Protein AF-A0A0F9B0J4-F1 (afdb_monomer_lite)

Foldseek 3Di:
DVVCVVPVHDPVVVVVVVVVLVVVVVVCVVVVPFPWDADPPPGIDGDDVVVSVVVVVVVVVVVVPPDDD

Radius of gyration: 18.49 Å; chains: 1; bounding box: 53×24×37 Å

Sequence (69 aa):
MKIAKEKGLSMKEVELAVSSQFSLVRKVMKKGDFEQVRLPFFGRFWVKPARKKYMDLRKKARDKGGVTF

Organism: NCBI:txid412755

pLDDT: mean 74.17, std 9.58, range [43.78, 85.75]

InterPro domains:
  IPR000119 Histone-like DNA-binding protein [PF00216] (2-53)
  IPR010992 Integration host factor (IHF)-like DNA-binding domain superfamily [G3DSA:4.10.520.10] (1-65)
  IPR010992 Integration host factor (IHF)-like DNA-binding domain superfamily [SSF47729] (3-52)

Structure (mmCIF, N/CA/C/O backbone):
data_AF-A0A0F9B0J4-F1
#
_entry.id   AF-A0A0F9B0J4-F1
#
loop_
_atom_site.group_PDB
_atom_site.id
_atom_site.type_symbol
_atom_site.label_atom_id
_atom_site.label_alt_id
_atom_site.label_comp_id
_atom_site.label_asym_id
_atom_site.label_entity_id
_atom_site.label_seq_id
_atom_site.pdbx_PDB_ins_code
_atom_site.Cartn_x
_atom_site.Cartn_y
_atom_site.Cartn_z
_atom_site.occupancy
_atom_site.B_iso_or_equiv
_atom_site.auth_seq_id
_atom_site.auth_comp_id
_atom_site.auth_asym_id
_atom_site.auth_atom_id
_atom_site.pdbx_PDB_model_num
ATOM 1 N N .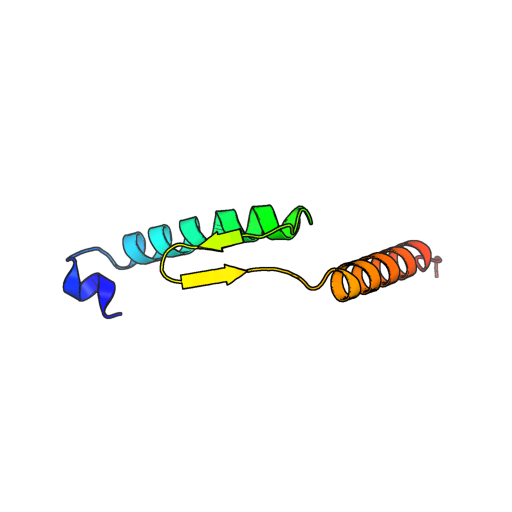 MET A 1 1 ? -8.735 9.468 15.203 1.00 53.84 1 MET A N 1
ATOM 2 C CA . MET A 1 1 ? -9.495 9.437 16.478 1.00 53.84 1 MET A CA 1
ATOM 3 C C . MET A 1 1 ? -10.964 9.867 16.369 1.00 53.84 1 MET A C 1
ATOM 5 O O . MET A 1 1 ? -11.735 9.430 17.210 1.00 53.84 1 MET A O 1
ATOM 9 N N . LYS A 1 2 ? -11.388 10.654 15.363 1.00 66.31 2 LYS A N 1
ATOM 10 C CA . LYS A 1 2 ? -12.803 11.062 15.191 1.00 66.31 2 LYS A CA 1
ATOM 11 C C . LYS A 1 2 ? -13.778 9.893 14.935 1.00 66.31 2 LYS A C 1
ATOM 13 O O . LYS A 1 2 ? -14.788 9.785 15.611 1.00 66.31 2 LYS A O 1
ATOM 18 N N . ILE A 1 3 ? -13.402 8.956 14.059 1.00 64.38 3 ILE A N 1
ATOM 19 C CA . ILE A 1 3 ? -14.264 7.849 13.588 1.00 64.38 3 ILE A CA 1
ATOM 20 C C . ILE A 1 3 ? -14.711 6.891 14.706 1.00 64.38 3 ILE A C 1
ATOM 22 O O . ILE A 1 3 ? -15.861 6.465 14.721 1.00 64.38 3 ILE A O 1
ATOM 26 N N . ALA A 1 4 ? -13.823 6.556 15.649 1.00 61.47 4 ALA A N 1
ATOM 27 C CA . ALA A 1 4 ? -14.157 5.658 16.759 1.00 61.47 4 ALA A CA 1
ATOM 28 C C . ALA A 1 4 ? -15.185 6.291 17.712 1.00 61.47 4 ALA A C 1
ATOM 30 O O . ALA A 1 4 ? -16.151 5.642 18.101 1.00 61.47 4 ALA A O 1
ATOM 31 N N . LYS A 1 5 ? -15.015 7.587 18.019 1.00 65.31 5 LYS A N 1
ATOM 32 C CA . LYS A 1 5 ? -15.955 8.355 18.849 1.00 65.31 5 LYS A CA 1
ATOM 33 C C . LYS A 1 5 ? -17.308 8.561 18.165 1.00 65.31 5 LYS A C 1
ATOM 35 O O . LYS A 1 5 ? -18.326 8.497 18.836 1.00 65.31 5 LYS A O 1
ATOM 40 N N . GLU A 1 6 ? -17.324 8.784 16.852 1.00 70.56 6 GLU A N 1
ATOM 41 C CA . GLU A 1 6 ? -18.556 9.026 16.084 1.00 70.56 6 GLU A CA 1
ATOM 42 C C . GLU A 1 6 ? -19.392 7.756 15.852 1.00 70.56 6 GLU A C 1
ATOM 44 O O . GLU A 1 6 ? -20.602 7.854 15.680 1.00 70.56 6 GLU A O 1
ATOM 49 N N . LYS A 1 7 ? -18.771 6.567 15.845 1.00 74.81 7 LYS A N 1
ATOM 50 C CA . LYS A 1 7 ? -19.461 5.293 15.563 1.00 74.81 7 LYS A CA 1
ATOM 51 C C . LYS A 1 7 ? -19.606 4.350 16.759 1.00 74.81 7 LYS A C 1
ATOM 53 O O . LYS A 1 7 ? -20.153 3.267 16.588 1.00 74.81 7 LYS A O 1
ATOM 58 N N . GLY A 1 8 ? -19.105 4.724 17.939 1.00 76.69 8 GLY A N 1
ATOM 59 C CA . GLY A 1 8 ? -19.131 3.861 19.129 1.00 76.69 8 GLY A CA 1
ATOM 60 C C . GLY A 1 8 ? -18.319 2.567 18.978 1.00 76.69 8 GLY A C 1
ATOM 61 O O . GLY A 1 8 ? -18.542 1.613 19.715 1.00 76.69 8 GLY A O 1
ATOM 62 N N . LEU A 1 9 ? -17.401 2.521 18.009 1.00 77.12 9 LEU A N 1
ATOM 63 C CA . LEU A 1 9 ? -16.583 1.348 17.704 1.00 77.12 9 LEU A CA 1
ATOM 64 C C . LEU A 1 9 ? -15.319 1.343 18.558 1.00 77.12 9 LEU A C 1
ATOM 66 O O . LEU A 1 9 ? -14.746 2.399 18.853 1.00 77.12 9 LEU A O 1
ATOM 70 N N . SER A 1 10 ? -14.833 0.151 18.902 1.00 80.69 10 SER A N 1
ATOM 71 C CA . SER A 1 10 ? -13.556 0.039 19.595 1.00 80.69 10 SER A CA 1
ATOM 72 C C . SER A 1 10 ? -12.413 0.492 18.680 1.00 80.69 10 SER A C 1
ATOM 74 O O . SER A 1 10 ? -12.439 0.326 17.456 1.00 80.69 10 SER A O 1
ATOM 76 N N . MET A 1 11 ? -11.358 1.048 19.276 1.00 77.38 11 MET A N 1
ATOM 77 C CA . MET A 1 11 ? -10.181 1.486 18.517 1.00 77.38 11 MET A CA 1
ATOM 78 C C . MET A 1 11 ? -9.553 0.342 17.706 1.00 77.38 11 MET A C 1
ATOM 80 O O . MET A 1 11 ? -9.096 0.572 16.589 1.00 77.38 11 MET A O 1
ATOM 84 N N . LYS A 1 12 ? -9.603 -0.890 18.233 1.00 82.19 12 LYS A N 1
ATOM 85 C CA . LYS A 1 12 ? -9.094 -2.095 17.565 1.00 82.19 12 LYS A CA 1
ATOM 86 C C . LYS A 1 12 ? -9.855 -2.416 16.279 1.00 82.19 12 LYS A C 1
ATOM 88 O O . LYS A 1 12 ? -9.241 -2.767 15.277 1.00 82.19 12 LYS A O 1
ATOM 93 N N . GLU A 1 13 ? -11.176 -2.272 16.281 1.00 78.50 13 GLU A N 1
ATOM 94 C CA . GLU A 1 13 ? -12.002 -2.542 15.096 1.00 78.50 13 GLU A CA 1
ATOM 95 C C . GLU A 1 13 ? -11.772 -1.507 13.998 1.00 78.50 13 GLU A C 1
ATOM 97 O O . GLU A 1 13 ? -11.699 -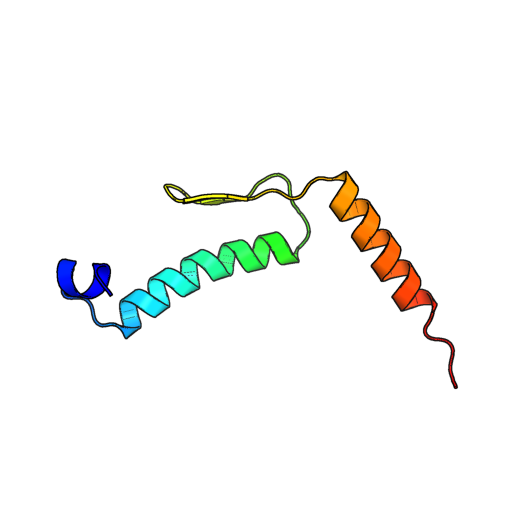1.855 12.819 1.00 78.50 13 GLU A O 1
ATOM 102 N N . VAL A 1 14 ? -11.592 -0.239 14.375 1.00 81.44 14 VAL A N 1
ATOM 103 C CA . VAL A 1 14 ? -11.261 0.825 13.418 1.00 81.44 14 VAL A CA 1
ATOM 104 C C . VAL A 1 14 ? -9.901 0.562 12.772 1.00 81.44 14 VAL A C 1
ATOM 106 O O . VAL A 1 14 ? -9.753 0.698 11.559 1.00 81.44 14 VAL A O 1
ATOM 109 N N . GLU A 1 15 ? -8.914 0.141 13.557 1.00 82.12 15 GLU A N 1
ATOM 110 C CA . GLU A 1 15 ? -7.576 -0.177 13.061 1.00 82.12 15 GLU A CA 1
ATOM 111 C C . GLU A 1 15 ? -7.576 -1.416 12.149 1.00 82.12 15 GLU A C 1
ATOM 113 O O . GLU A 1 15 ? -6.933 -1.423 11.095 1.00 82.12 15 GLU A O 1
ATOM 118 N N . LEU A 1 16 ? -8.377 -2.434 12.480 1.00 84.38 16 LEU A N 1
ATOM 119 C CA . LEU A 1 16 ? -8.583 -3.610 11.634 1.00 84.38 16 LEU A CA 1
ATOM 120 C C . LEU A 1 16 ? -9.272 -3.247 10.306 1.00 84.38 16 LEU A C 1
ATOM 122 O O . LEU A 1 16 ? -8.840 -3.676 9.234 1.00 84.38 16 LEU A O 1
ATOM 126 N N . ALA A 1 17 ? -10.307 -2.407 10.347 1.00 81.31 17 ALA A N 1
ATOM 127 C CA . ALA A 1 17 ? -11.009 -1.954 9.149 1.00 81.31 17 ALA A CA 1
ATOM 128 C C . ALA A 1 17 ? -10.082 -1.153 8.222 1.00 81.31 17 ALA A C 1
ATOM 130 O O . ALA A 1 17 ? -10.007 -1.427 7.026 1.00 81.31 17 ALA A O 1
ATOM 131 N N . VAL A 1 18 ? -9.311 -0.215 8.775 1.00 81.62 18 VAL A N 1
ATOM 132 C CA . VAL A 1 18 ? -8.351 0.583 8.003 1.00 81.62 18 VAL A CA 1
ATOM 133 C C . VAL A 1 18 ? -7.238 -0.305 7.440 1.00 81.62 18 VAL A C 1
ATOM 135 O O . VAL A 1 18 ? -6.956 -0.268 6.241 1.00 81.62 18 VAL A O 1
ATOM 138 N N . SER A 1 19 ? -6.631 -1.162 8.263 1.00 81.69 19 SER A N 1
ATOM 139 C CA . SER A 1 19 ? -5.549 -2.049 7.817 1.00 81.69 19 SER A CA 1
ATOM 140 C C . SER A 1 19 ? -5.997 -3.025 6.727 1.00 81.69 19 SER A C 1
ATOM 142 O O . SER A 1 19 ? -5.261 -3.228 5.759 1.00 81.69 19 SER A O 1
ATOM 144 N N . SER A 1 20 ? -7.214 -3.570 6.811 1.00 82.56 20 SER A N 1
ATOM 145 C CA . SER A 1 20 ? -7.759 -4.459 5.780 1.00 82.56 20 SER A CA 1
ATOM 146 C C . SER A 1 20 ? -7.910 -3.755 4.424 1.00 82.56 20 SER A C 1
ATOM 148 O O . SER A 1 20 ? -7.479 -4.311 3.409 1.00 82.56 20 SER A O 1
ATOM 150 N N . GLN A 1 21 ? -8.385 -2.502 4.400 1.00 77.31 21 GLN A N 1
ATOM 151 C CA . GLN A 1 21 ? -8.498 -1.695 3.177 1.00 77.31 21 GLN A CA 1
ATOM 152 C C . GLN A 1 21 ? -7.131 -1.461 2.523 1.00 77.31 21 GLN A C 1
ATOM 154 O O . GLN A 1 21 ? -6.971 -1.633 1.311 1.00 77.31 21 GLN A O 1
ATOM 159 N N . PHE A 1 22 ? -6.112 -1.139 3.322 1.00 80.31 22 PHE A N 1
ATOM 160 C CA . PHE A 1 22 ? -4.757 -0.927 2.810 1.00 80.31 22 PHE A CA 1
ATOM 161 C C . PHE A 1 22 ? -4.021 -2.231 2.464 1.00 80.31 22 PHE A C 1
ATOM 163 O O . PHE A 1 22 ? -3.127 -2.222 1.615 1.00 80.31 22 PHE A O 1
ATOM 170 N N . SER A 1 23 ? -4.402 -3.368 3.056 1.00 82.31 23 SER A N 1
ATOM 171 C CA . SER A 1 23 ? -3.783 -4.673 2.786 1.00 82.31 23 SER A CA 1
ATOM 172 C C . SER A 1 23 ? -3.998 -5.128 1.339 1.00 82.31 23 SER A C 1
ATOM 174 O O . SER A 1 23 ? -3.053 -5.578 0.682 1.00 82.31 23 SER A O 1
ATOM 176 N N . LEU A 1 24 ? -5.212 -4.935 0.812 1.00 76.25 24 LEU A N 1
ATOM 177 C CA . LEU A 1 24 ? -5.567 -5.269 -0.565 1.00 76.25 24 LEU A CA 1
ATOM 178 C C . LEU A 1 24 ? -4.794 -4.385 -1.544 1.00 76.25 24 LEU A C 1
ATOM 180 O O . LEU A 1 24 ? -4.171 -4.890 -2.477 1.00 76.25 24 LEU A O 1
ATOM 184 N N . VAL A 1 25 ? -4.759 -3.079 -1.269 1.00 76.06 25 VAL A N 1
ATOM 185 C CA . VAL A 1 25 ? -3.995 -2.104 -2.056 1.00 76.06 25 VAL A CA 1
ATOM 186 C C . VAL A 1 25 ? -2.523 -2.500 -2.087 1.00 76.06 25 VAL A C 1
ATOM 188 O O . VAL A 1 25 ? -1.940 -2.625 -3.161 1.00 76.06 25 VAL A O 1
ATOM 191 N N . ARG A 1 26 ? -1.932 -2.812 -0.929 1.00 78.69 26 ARG A N 1
ATOM 192 C CA . ARG A 1 26 ? -0.540 -3.264 -0.835 1.00 78.69 26 ARG A CA 1
ATOM 193 C C . ARG A 1 26 ? -0.293 -4.548 -1.624 1.00 78.69 26 ARG A C 1
ATOM 195 O O . ARG A 1 26 ? 0.742 -4.657 -2.278 1.00 78.69 26 ARG A O 1
ATOM 202 N N . LYS A 1 27 ? -1.206 -5.523 -1.576 1.00 76.56 27 LYS A N 1
ATOM 203 C CA . LYS A 1 27 ? -1.070 -6.801 -2.294 1.00 76.56 27 LYS A CA 1
ATOM 204 C C . LYS A 1 27 ? -1.099 -6.600 -3.809 1.00 76.56 27 LYS A C 1
ATOM 206 O O . LYS A 1 27 ? -0.250 -7.162 -4.498 1.00 76.56 27 LYS A O 1
ATOM 211 N N . VAL A 1 28 ? -2.022 -5.779 -4.311 1.00 73.81 28 VAL A N 1
ATOM 212 C CA . VAL A 1 28 ? -2.123 -5.445 -5.742 1.00 73.81 28 VAL A CA 1
ATOM 213 C C . VAL A 1 28 ? -0.901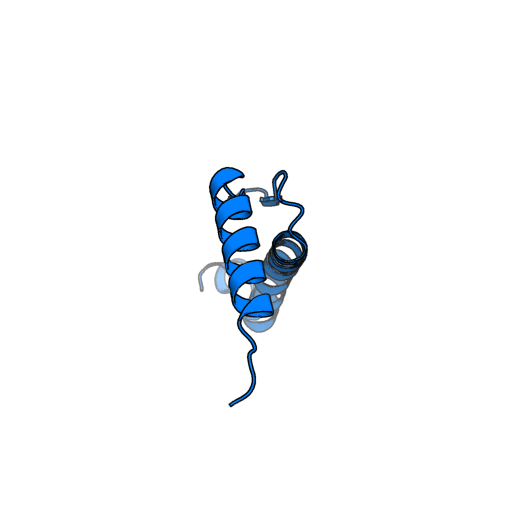 -4.641 -6.190 1.00 73.81 28 VAL A C 1
ATOM 215 O O . VAL A 1 28 ? -0.254 -5.003 -7.169 1.00 73.81 28 VAL A O 1
ATOM 218 N N . MET A 1 29 ? -0.484 -3.641 -5.408 1.00 70.75 29 MET A N 1
ATOM 219 C CA . MET A 1 29 ? 0.721 -2.860 -5.700 1.00 70.75 29 MET A CA 1
ATOM 220 C C . MET A 1 29 ? 1.997 -3.720 -5.682 1.00 70.75 29 MET A C 1
ATOM 222 O O . MET A 1 29 ? 2.879 -3.536 -6.514 1.00 70.75 29 MET A O 1
ATOM 226 N N . LYS A 1 30 ? 2.117 -4.698 -4.776 1.00 69.06 30 LYS A N 1
ATOM 227 C CA . LYS A 1 30 ? 3.293 -5.586 -4.710 1.00 69.06 30 LYS A CA 1
ATOM 228 C C . LYS A 1 30 ? 3.389 -6.534 -5.912 1.00 69.06 30 LYS A C 1
ATOM 230 O O . LYS A 1 30 ? 4.499 -6.904 -6.284 1.00 69.06 30 LYS A O 1
ATOM 235 N N . LYS A 1 31 ? 2.258 -6.920 -6.513 1.00 68.06 31 LYS A N 1
ATOM 236 C CA . LYS A 1 31 ? 2.225 -7.782 -7.708 1.00 68.06 31 LYS A CA 1
ATOM 237 C C . LYS A 1 31 ? 2.724 -7.084 -8.972 1.00 68.06 31 LYS A C 1
ATOM 239 O O . LYS A 1 31 ? 3.082 -7.759 -9.926 1.00 68.06 31 LYS A O 1
ATOM 244 N N . GLY A 1 32 ? 2.797 -5.755 -8.980 1.00 60.88 32 GLY A N 1
ATOM 245 C CA . GLY A 1 32 ? 3.310 -5.016 -10.126 1.00 60.88 32 GLY A CA 1
ATOM 246 C C . GLY A 1 32 ? 2.306 -4.834 -11.266 1.00 60.88 32 GLY A C 1
ATOM 247 O O . GLY A 1 32 ? 2.625 -4.109 -12.206 1.00 60.88 32 GLY A O 1
ATOM 248 N N . ASP A 1 33 ? 1.104 -5.406 -11.190 1.00 62.12 33 ASP A N 1
ATOM 249 C CA . ASP A 1 33 ? -0.001 -5.140 -12.121 1.00 62.12 33 ASP A CA 1
ATOM 250 C C . ASP A 1 33 ? -0.632 -3.777 -11.810 1.00 62.12 33 ASP A C 1
ATOM 252 O O . ASP A 1 33 ? -1.670 -3.647 -11.165 1.00 62.12 33 ASP A O 1
ATOM 256 N N . PHE A 1 34 ? 0.082 -2.724 -12.205 1.00 66.25 34 PHE A N 1
ATOM 257 C CA . PHE A 1 34 ? -0.276 -1.330 -11.969 1.00 66.25 34 PHE A CA 1
ATOM 258 C C . PHE A 1 34 ? -1.050 -0.733 -13.146 1.00 66.25 34 PHE A C 1
ATOM 260 O O . PHE A 1 34 ? -0.571 0.216 -13.765 1.00 66.25 34 PHE A O 1
ATOM 267 N N . GLU A 1 35 ? -2.240 -1.243 -13.445 1.00 60.62 35 GLU A N 1
ATOM 268 C CA . GLU A 1 35 ? -3.136 -0.503 -14.341 1.00 60.62 35 GLU A CA 1
ATOM 269 C C . GLU A 1 35 ? -3.798 0.651 -13.580 1.00 60.62 35 GLU A C 1
ATOM 271 O O . GLU A 1 35 ? -3.576 1.809 -13.926 1.00 60.62 35 GLU A O 1
ATOM 276 N N . GLN A 1 36 ? -4.492 0.382 -12.468 1.00 67.94 36 GLN A N 1
ATOM 277 C CA . GLN A 1 36 ? -4.954 1.406 -11.522 1.00 67.94 36 GLN A CA 1
ATOM 278 C C . GLN A 1 36 ? -5.604 0.741 -10.302 1.00 67.94 36 GLN A C 1
ATOM 280 O O . GLN A 1 36 ? -6.437 -0.143 -10.467 1.00 67.94 36 GLN A O 1
ATOM 2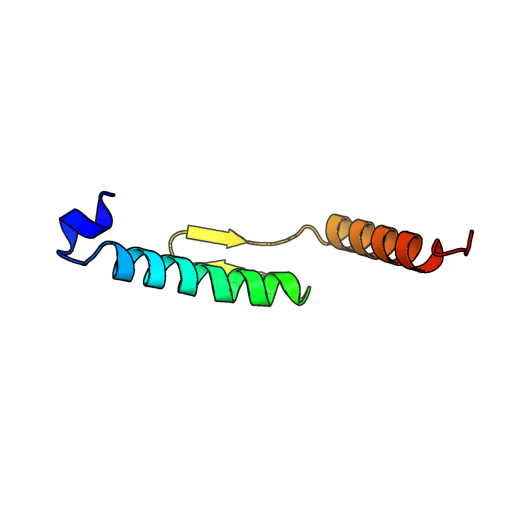85 N N . VAL A 1 37 ? -5.311 1.191 -9.078 1.00 75.62 37 VAL A N 1
ATOM 286 C CA . VAL A 1 37 ? -6.117 0.821 -7.898 1.00 75.62 37 VAL A CA 1
ATOM 287 C C . VAL A 1 37 ? -6.939 2.029 -7.478 1.00 75.62 37 VAL A C 1
ATOM 289 O O . VAL A 1 37 ? -6.388 3.053 -7.074 1.00 75.62 37 VAL A O 1
ATOM 292 N N . ARG A 1 38 ? -8.266 1.940 -7.583 1.00 77.81 38 ARG A N 1
ATOM 293 C CA . ARG A 1 38 ? -9.184 2.988 -7.120 1.00 77.81 38 ARG A CA 1
ATOM 294 C C . ARG A 1 38 ? -9.730 2.618 -5.748 1.00 77.81 38 ARG A C 1
ATOM 296 O O . ARG A 1 38 ? -10.447 1.633 -5.621 1.00 77.81 38 ARG A O 1
ATOM 303 N N . LEU A 1 39 ? -9.426 3.437 -4.745 1.00 79.12 39 LEU A N 1
ATOM 304 C CA . LEU A 1 39 ? -10.094 3.393 -3.450 1.00 79.12 39 LEU A CA 1
ATOM 305 C C . LEU A 1 39 ? -11.268 4.383 -3.478 1.00 79.12 39 LEU A C 1
ATOM 307 O O . LEU A 1 39 ? -11.038 5.587 -3.660 1.00 79.12 39 LEU A O 1
ATOM 311 N N . PRO A 1 40 ? -12.519 3.913 -3.321 1.00 77.31 40 PRO A N 1
ATOM 312 C CA . PRO A 1 40 ? -13.679 4.791 -3.216 1.00 77.31 40 PRO A CA 1
ATOM 313 C C . PRO A 1 40 ? -13.466 5.862 -2.141 1.00 77.31 40 PRO A C 1
ATOM 315 O O . PRO A 1 40 ? -12.939 5.565 -1.073 1.00 77.31 40 PRO A O 1
ATOM 318 N N . PHE A 1 41 ? -13.845 7.106 -2.442 1.00 77.62 41 PHE A N 1
ATOM 319 C CA . PHE A 1 41 ? -13.744 8.277 -1.551 1.00 77.62 41 PHE A CA 1
ATOM 320 C C . PHE A 1 41 ? -12.332 8.702 -1.103 1.00 77.62 41 PHE A C 1
ATOM 322 O O . PHE A 1 41 ? -12.193 9.778 -0.534 1.00 77.62 41 PHE A O 1
ATOM 329 N N . PHE A 1 42 ? -11.287 7.919 -1.388 1.00 78.25 42 PHE A N 1
ATOM 330 C CA . PHE A 1 42 ? -9.902 8.266 -1.053 1.00 78.25 42 PHE A CA 1
ATOM 331 C C . PHE A 1 42 ? -9.122 8.762 -2.272 1.00 78.25 42 PHE A C 1
ATOM 333 O O . PHE A 1 42 ? -8.441 9.781 -2.217 1.00 78.25 42 PHE A O 1
ATOM 340 N N . GLY A 1 43 ? -9.225 8.050 -3.397 1.00 77.88 43 GLY A N 1
ATOM 341 C CA . GLY A 1 43 ? -8.526 8.432 -4.617 1.00 77.88 43 GLY A CA 1
ATOM 342 C C . GLY A 1 43 ? -8.078 7.254 -5.467 1.00 77.88 43 GLY A C 1
ATOM 343 O O . GLY A 1 43 ? -8.416 6.092 -5.235 1.00 77.88 43 GLY A O 1
ATOM 344 N N . ARG A 1 44 ? -7.317 7.578 -6.509 1.00 80.00 44 ARG A N 1
ATOM 345 C CA . ARG A 1 44 ? -6.773 6.612 -7.463 1.00 80.00 44 ARG A CA 1
ATOM 346 C C . ARG A 1 44 ? -5.263 6.536 -7.286 1.00 80.00 44 ARG A C 1
ATOM 348 O O . ARG A 1 44 ? -4.582 7.554 -7.314 1.00 80.00 44 ARG A O 1
ATOM 355 N N . PHE A 1 45 ? -4.760 5.321 -7.148 1.00 79.75 45 PHE A N 1
ATOM 356 C CA . PHE A 1 45 ? -3.346 5.014 -7.031 1.00 79.75 45 PHE A CA 1
ATOM 357 C C . PHE A 1 45 ? -2.879 4.390 -8.337 1.00 79.75 45 PHE A C 1
ATOM 359 O O . PHE A 1 45 ? -3.398 3.361 -8.773 1.00 79.75 45 PHE A O 1
ATOM 366 N N . TRP A 1 46 ? -1.892 5.013 -8.967 1.00 74.25 46 TRP A N 1
ATOM 367 C CA . TRP A 1 46 ? -1.233 4.476 -10.149 1.00 74.25 46 TRP A CA 1
ATOM 368 C C . TRP A 1 46 ? 0.255 4.803 -10.100 1.00 74.25 46 TRP A C 1
ATOM 370 O O . TRP A 1 46 ? 0.686 5.758 -9.453 1.00 74.25 46 TRP A O 1
ATOM 380 N N . VAL A 1 47 ? 1.052 4.004 -10.803 1.00 74.12 47 VAL A N 1
ATOM 381 C CA . VAL A 1 47 ? 2.490 4.234 -10.951 1.00 74.12 47 VAL A CA 1
ATOM 382 C C . VAL A 1 47 ? 2.750 4.670 -12.383 1.00 74.12 47 VAL A C 1
ATOM 384 O O . VAL A 1 47 ? 2.240 4.060 -13.318 1.00 74.12 47 VAL A O 1
ATOM 387 N N . LYS A 1 48 ? 3.561 5.717 -12.580 1.00 79.56 48 LYS A N 1
ATOM 388 C CA . LYS A 1 48 ? 3.993 6.109 -13.930 1.00 79.56 48 LYS A CA 1
ATOM 389 C C . LYS A 1 48 ? 4.739 4.930 -14.586 1.00 79.56 48 LYS A C 1
ATOM 391 O O . LYS A 1 48 ? 5.758 4.511 -14.027 1.00 79.56 48 LYS A O 1
ATOM 396 N N . PRO A 1 49 ? 4.324 4.436 -15.769 1.00 78.06 49 PRO A N 1
ATOM 397 C CA . PRO A 1 49 ? 4.951 3.275 -16.411 1.00 78.06 49 PRO A CA 1
ATOM 398 C C . PRO A 1 49 ? 6.465 3.431 -16.609 1.00 78.06 49 PRO A C 1
ATOM 400 O O . PRO A 1 49 ? 7.232 2.508 -16.336 1.00 78.06 49 PRO A O 1
ATOM 403 N N . ALA A 1 50 ? 6.916 4.638 -16.972 1.00 80.81 50 ALA A N 1
ATOM 404 C CA . ALA A 1 50 ? 8.337 4.966 -17.101 1.00 80.81 50 ALA A CA 1
ATOM 405 C C . ALA A 1 50 ? 9.120 4.750 -15.790 1.00 80.81 50 ALA A C 1
ATOM 407 O O . ALA A 1 50 ? 10.227 4.210 -15.796 1.00 80.81 50 ALA A O 1
ATOM 408 N N . ARG A 1 51 ? 8.522 5.108 -14.645 1.00 80.38 51 ARG A N 1
ATOM 409 C CA . ARG A 1 51 ? 9.129 4.917 -13.321 1.00 80.38 51 ARG A CA 1
ATOM 410 C C . ARG A 1 51 ? 9.200 3.437 -12.952 1.00 80.38 51 ARG A C 1
ATOM 412 O O . ARG A 1 51 ? 10.224 3.017 -12.418 1.00 80.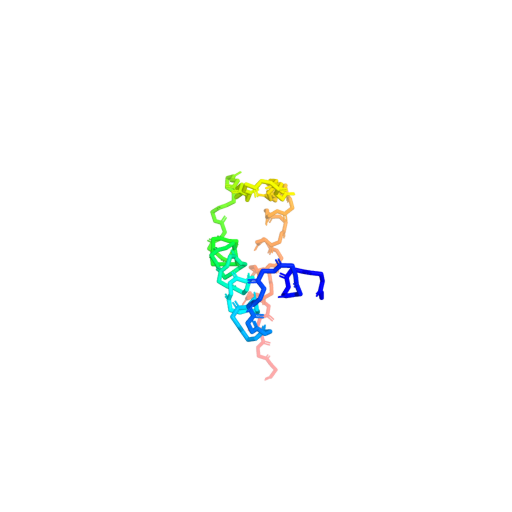38 51 ARG A O 1
ATOM 419 N N . LYS A 1 52 ? 8.155 2.660 -13.263 1.00 80.25 52 LYS A N 1
ATOM 420 C CA . LYS A 1 52 ? 8.137 1.201 -13.071 1.00 80.25 52 LYS A CA 1
ATOM 421 C C . LYS A 1 52 ? 9.266 0.537 -13.867 1.00 80.25 52 LYS A C 1
ATOM 423 O O . LYS A 1 52 ? 10.105 -0.131 -13.274 1.00 80.25 52 LYS A O 1
ATOM 428 N N . LYS A 1 53 ? 9.374 0.838 -15.168 1.00 82.31 53 LYS A N 1
ATOM 429 C CA . LYS A 1 53 ? 10.433 0.310 -16.048 1.00 82.31 53 LYS A CA 1
ATOM 430 C C . LYS A 1 53 ? 11.835 0.609 -15.509 1.00 82.31 53 LYS A C 1
ATOM 432 O O . LYS A 1 53 ? 12.674 -0.284 -15.452 1.00 82.31 53 LYS A O 1
ATOM 437 N N . TYR A 1 54 ? 12.086 1.843 -15.069 1.00 85.12 54 TYR A N 1
ATOM 438 C CA . TYR A 1 54 ? 13.369 2.215 -14.463 1.00 85.12 54 TYR A CA 1
ATOM 439 C C . TYR A 1 54 ? 13.675 1.404 -13.192 1.00 85.12 54 TYR A C 1
ATOM 441 O O . TYR A 1 54 ? 14.799 0.944 -12.999 1.00 85.12 54 TYR A O 1
ATOM 449 N N . MET A 1 55 ? 12.681 1.213 -12.320 1.00 81.75 55 MET A N 1
ATOM 450 C CA . MET A 1 55 ? 12.846 0.445 -11.083 1.00 81.75 55 MET A CA 1
ATOM 451 C C . MET A 1 55 ? 13.106 -1.041 -11.353 1.00 81.75 55 MET A C 1
ATOM 453 O O . MET A 1 55 ? 13.980 -1.620 -10.709 1.00 81.75 55 MET A O 1
ATOM 457 N N . ASP A 1 56 ? 12.414 -1.634 -12.327 1.00 83.38 56 ASP A N 1
ATOM 458 C CA . ASP A 1 56 ? 12.606 -3.034 -12.724 1.00 83.38 56 ASP A CA 1
ATOM 459 C C . ASP A 1 56 ? 14.006 -3.268 -13.311 1.00 83.38 56 ASP A C 1
ATOM 461 O O . ASP A 1 56 ? 14.667 -4.254 -12.980 1.00 83.38 56 ASP A O 1
ATOM 465 N N . LEU A 1 57 ? 14.501 -2.333 -14.132 1.00 85.75 57 LEU A N 1
ATOM 466 C CA . LEU A 1 57 ? 15.870 -2.363 -14.659 1.00 85.75 57 LEU A CA 1
ATOM 467 C C . LEU A 1 57 ? 16.909 -2.262 -13.537 1.00 85.75 57 LEU A C 1
ATOM 469 O O . LEU A 1 57 ? 17.863 -3.038 -13.507 1.00 85.75 57 LEU A O 1
ATOM 473 N N . ARG A 1 58 ? 16.703 -1.352 -12.577 1.00 83.56 58 ARG A N 1
ATOM 474 C CA . ARG A 1 58 ? 17.603 -1.180 -11.428 1.00 83.56 58 ARG A CA 1
ATOM 475 C C . ARG A 1 58 ? 17.619 -2.407 -10.514 1.00 83.56 58 ARG A C 1
ATOM 477 O O . ARG A 1 58 ? 18.671 -2.753 -9.983 1.00 83.56 58 ARG A O 1
ATOM 484 N N . LYS A 1 59 ? 16.471 -3.071 -10.341 1.00 82.19 59 LYS A N 1
ATOM 485 C CA . LYS A 1 59 ? 16.371 -4.331 -9.596 1.00 82.19 59 LYS A CA 1
ATOM 486 C C . LYS A 1 59 ? 17.157 -5.442 -10.297 1.00 82.19 59 LYS A C 1
ATOM 488 O O . LYS A 1 59 ? 18.038 -6.023 -9.680 1.00 82.19 59 LYS A O 1
ATOM 493 N N . LYS A 1 60 ? 16.943 -5.640 -11.604 1.00 81.75 60 LYS A N 1
ATOM 494 C CA . LYS A 1 60 ? 17.707 -6.613 -12.408 1.00 81.75 60 LYS A CA 1
ATOM 495 C C . LYS A 1 60 ? 19.218 -6.356 -12.379 1.00 81.75 60 LYS A C 1
ATOM 497 O O . LYS A 1 60 ? 19.987 -7.308 -12.348 1.00 81.75 60 LYS A O 1
ATOM 502 N N . ALA A 1 61 ? 19.647 -5.093 -12.395 1.00 79.19 61 ALA A N 1
ATOM 503 C CA . ALA A 1 61 ? 21.062 -4.732 -12.303 1.00 79.19 61 ALA A CA 1
ATOM 504 C C . ALA A 1 61 ? 21.674 -5.085 -10.936 1.00 79.19 61 ALA A C 1
ATOM 506 O O . ALA A 1 61 ? 22.802 -5.560 -10.885 1.00 79.19 61 ALA A O 1
ATOM 507 N N . ARG A 1 62 ? 20.923 -4.905 -9.839 1.00 76.00 62 ARG A N 1
ATOM 508 C CA . ARG A 1 62 ? 21.339 -5.354 -8.499 1.00 76.00 62 ARG A CA 1
ATOM 509 C C . ARG A 1 62 ? 21.420 -6.873 -8.399 1.00 76.00 62 ARG A C 1
ATOM 511 O O . ARG A 1 62 ? 22.417 -7.378 -7.904 1.00 76.00 62 ARG A O 1
ATOM 518 N N . ASP A 1 63 ? 20.415 -7.579 -8.911 1.00 74.75 63 ASP A N 1
ATOM 519 C CA . ASP A 1 63 ? 20.358 -9.044 -8.847 1.00 74.75 63 ASP A CA 1
ATOM 520 C C . ASP A 1 63 ? 21.486 -9.698 -9.677 1.00 74.75 63 ASP A C 1
ATOM 522 O O . ASP A 1 63 ? 21.985 -10.757 -9.317 1.00 74.75 63 ASP A O 1
ATOM 526 N N . LYS A 1 64 ? 21.941 -9.044 -10.759 1.00 68.44 64 LYS A N 1
ATOM 527 C CA . LYS A 1 64 ? 23.103 -9.469 -11.567 1.00 68.44 64 LYS A CA 1
ATOM 528 C C . LYS A 1 64 ? 24.463 -9.049 -10.994 1.00 68.44 64 LYS A C 1
ATOM 530 O O . LYS A 1 64 ? 25.480 -9.566 -11.438 1.00 68.44 64 LYS A O 1
ATOM 535 N N . GLY A 1 65 ? 24.487 -8.108 -10.050 1.00 60.41 65 GLY A N 1
ATOM 536 C CA . GLY A 1 65 ? 25.698 -7.599 -9.400 1.00 60.41 65 GLY A CA 1
ATOM 537 C C . GLY A 1 65 ? 26.099 -8.358 -8.134 1.00 60.41 65 GLY A C 1
ATOM 538 O O . GLY A 1 65 ? 27.015 -7.921 -7.444 1.00 60.41 65 GL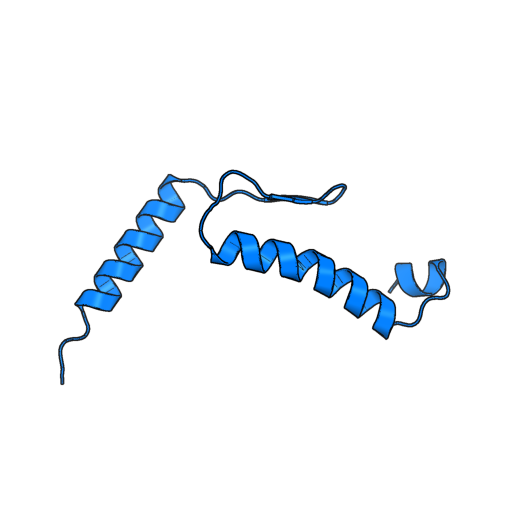Y A O 1
ATOM 539 N N . GLY A 1 66 ? 25.430 -9.471 -7.814 1.00 50.97 66 GLY A N 1
ATOM 540 C CA . GLY A 1 66 ? 25.864 -10.414 -6.783 1.00 50.97 66 GLY A CA 1
ATOM 541 C C . GLY A 1 66 ? 27.074 -11.222 -7.250 1.00 50.97 66 GLY A C 1
ATOM 542 O O . GLY A 1 66 ? 26.962 -12.423 -7.467 1.00 50.97 66 GLY A O 1
ATOM 543 N N . VAL A 1 67 ? 28.207 -10.551 -7.456 1.00 49.56 67 VAL A N 1
ATOM 544 C CA . VAL A 1 67 ? 29.514 -11.199 -7.579 1.00 49.56 67 VAL A CA 1
ATOM 545 C C . VAL A 1 67 ? 30.059 -11.376 -6.165 1.00 49.56 67 VAL A C 1
ATOM 547 O O . VAL A 1 67 ? 30.121 -10.427 -5.385 1.00 49.56 67 VAL A O 1
ATOM 550 N N . THR A 1 68 ? 30.373 -12.629 -5.858 1.00 46.69 68 THR A N 1
ATOM 551 C CA . THR A 1 68 ? 31.119 -13.128 -4.701 1.00 46.69 68 THR A CA 1
ATOM 552 C C . THR A 1 68 ? 32.323 -12.247 -4.365 1.00 46.69 68 THR A C 1
ATOM 554 O O . THR A 1 68 ? 33.149 -11.992 -5.243 1.00 46.69 68 THR A O 1
ATOM 557 N N . PHE A 1 69 ? 32.424 -11.835 -3.100 1.00 43.78 69 PHE A N 1
ATOM 558 C CA . PHE A 1 69 ? 33.720 -11.598 -2.465 1.00 43.78 69 PHE A CA 1
ATOM 559 C C . PHE A 1 69 ? 34.219 -12.923 -1.896 1.00 43.78 69 PHE A C 1
ATOM 561 O O . PHE A 1 69 ? 33.358 -13.678 -1.382 1.00 43.78 69 PHE A O 1
#

Secondary structure (DSSP, 8-state):
-HHHHHHT--HHHHHHHHHHHHHHHHHHHHHT--S-EEETTTEEE---HHHHHHHHHHHHHHHHT----